Protein AF-A0A3D0QBK8-F1 (afdb_monomer_lite)

Foldseek 3Di:
DDPPPPPCPPPPVPPPPPPPVPCPPPPVPVLVPDQFDDDPPQAQDTPSPNRPRDDRDPPPPPPD

Structure (mmCIF, N/CA/C/O backbone):
data_AF-A0A3D0QBK8-F1
#
_entry.id   AF-A0A3D0QBK8-F1
#
loop_
_atom_site.group_PDB
_atom_site.id
_atom_site.type_symbol
_atom_site.label_atom_id
_atom_site.label_alt_id
_atom_site.label_comp_id
_atom_site.label_asym_id
_atom_site.label_entity_id
_atom_site.label_seq_id
_atom_site.pdbx_PDB_ins_code
_atom_site.Cartn_x
_atom_site.Cartn_y
_atom_site.Cartn_z
_atom_site.occupancy
_atom_site.B_iso_or_equiv
_atom_site.auth_seq_id
_atom_site.auth_comp_id
_atom_site.auth_asym_id
_atom_site.auth_atom_id
_atom_site.pdbx_PDB_model_num
ATOM 1 N N . MET A 1 1 ? 27.630 28.731 -69.439 1.00 49.56 1 MET A N 1
ATOM 2 C CA . MET A 1 1 ? 27.780 28.861 -67.974 1.00 49.56 1 MET A CA 1
ATOM 3 C C . MET A 1 1 ? 26.552 28.273 -67.310 1.00 49.56 1 MET A C 1
ATOM 5 O O . MET A 1 1 ? 25.477 28.834 -67.446 1.00 49.56 1 MET A O 1
ATOM 9 N N . ASN A 1 2 ? 26.709 27.130 -66.652 1.00 36.91 2 ASN A N 1
ATOM 10 C CA . ASN A 1 2 ? 25.792 26.603 -65.641 1.00 36.91 2 ASN A CA 1
ATOM 11 C C . ASN A 1 2 ? 26.499 25.430 -64.957 1.00 36.91 2 ASN A C 1
ATOM 13 O O . ASN A 1 2 ? 26.356 24.268 -65.334 1.00 36.91 2 ASN A O 1
ATOM 17 N N . THR A 1 3 ? 27.326 25.756 -63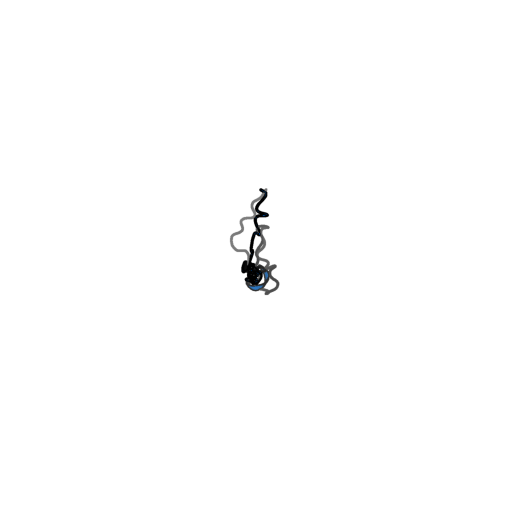.967 1.00 41.91 3 THR A N 1
ATOM 18 C CA . THR A 1 3 ? 27.927 24.760 -63.083 1.00 41.91 3 THR A CA 1
ATOM 19 C C . THR A 1 3 ? 26.788 24.022 -62.390 1.00 41.91 3 THR A C 1
ATOM 21 O O . THR A 1 3 ? 26.131 24.567 -61.506 1.00 41.91 3 THR A O 1
ATOM 24 N N . LYS A 1 4 ? 26.507 22.791 -62.827 1.00 52.25 4 LYS A N 1
ATOM 25 C CA . LYS A 1 4 ? 25.612 21.886 -62.108 1.00 52.25 4 LYS A CA 1
ATOM 26 C C . LYS A 1 4 ? 26.285 21.601 -60.770 1.00 52.25 4 LYS A C 1
ATOM 28 O O . LYS A 1 4 ? 27.247 20.840 -60.729 1.00 52.25 4 LYS A O 1
ATOM 33 N N . VAL A 1 5 ? 25.815 22.258 -59.710 1.00 48.56 5 VAL A N 1
ATOM 34 C CA . VAL A 1 5 ? 26.202 21.966 -58.328 1.00 48.56 5 VAL A CA 1
ATOM 35 C C . VAL A 1 5 ? 25.913 20.490 -58.101 1.00 48.56 5 VAL A C 1
ATOM 37 O O . VAL A 1 5 ? 24.765 20.070 -57.975 1.00 48.56 5 VAL A O 1
ATOM 40 N N . ARG A 1 6 ? 26.964 19.674 -58.134 1.00 55.28 6 ARG A N 1
ATOM 41 C CA . ARG A 1 6 ? 26.883 18.304 -57.663 1.00 55.28 6 ARG A CA 1
ATOM 42 C C . ARG A 1 6 ? 27.026 18.388 -56.162 1.00 55.28 6 ARG A C 1
ATOM 44 O O . ARG A 1 6 ? 28.133 18.509 -55.649 1.00 55.28 6 ARG A O 1
ATOM 51 N N . LEU A 1 7 ? 25.885 18.381 -55.480 1.00 40.22 7 LEU A N 1
ATOM 52 C CA . LEU A 1 7 ? 25.833 18.067 -54.067 1.00 40.22 7 LEU A CA 1
ATOM 53 C C . LEU A 1 7 ? 26.341 16.626 -53.942 1.00 40.22 7 LEU A C 1
ATOM 55 O O . LEU A 1 7 ? 25.587 15.671 -54.119 1.00 40.22 7 LEU A O 1
ATOM 59 N N . ILE A 1 8 ? 27.649 16.467 -53.741 1.00 52.19 8 ILE A N 1
ATOM 60 C CA . ILE A 1 8 ? 28.232 15.204 -53.309 1.00 52.19 8 ILE A CA 1
ATOM 61 C C . ILE A 1 8 ? 27.811 15.075 -51.847 1.00 52.19 8 ILE A C 1
ATOM 63 O O . ILE A 1 8 ? 28.583 15.353 -50.935 1.00 52.19 8 ILE A O 1
ATOM 67 N N . VAL A 1 9 ? 26.555 14.681 -51.617 1.00 49.56 9 VAL A N 1
ATOM 68 C CA . VAL A 1 9 ? 26.237 13.916 -50.415 1.00 49.56 9 VAL A CA 1
ATOM 69 C C . VAL A 1 9 ? 26.931 12.587 -50.657 1.00 49.56 9 VAL A C 1
ATOM 71 O O . VAL A 1 9 ? 26.360 11.656 -51.220 1.00 49.56 9 VAL A O 1
ATOM 74 N N . ALA A 1 10 ? 28.235 12.562 -50.370 1.00 48.09 10 ALA A N 1
ATOM 75 C CA . ALA A 1 10 ? 28.963 11.327 -50.222 1.00 48.09 10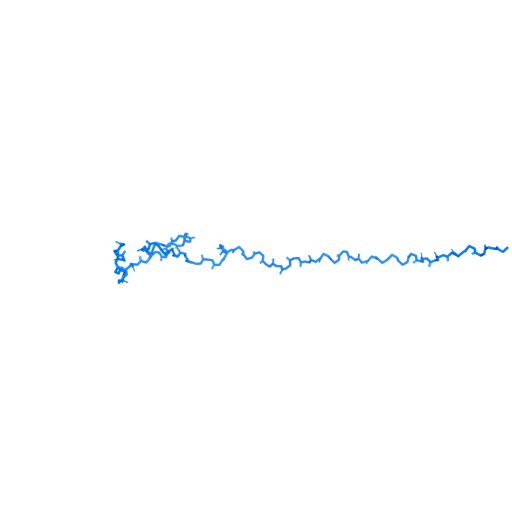 ALA A CA 1
ATOM 76 C C . ALA A 1 10 ? 28.135 10.530 -49.228 1.00 48.09 10 ALA A C 1
ATOM 78 O O . ALA A 1 10 ? 27.869 10.995 -48.120 1.00 48.09 10 ALA A O 1
ATOM 79 N N . SER A 1 11 ? 27.660 9.388 -49.692 1.00 56.25 11 SER A N 1
ATOM 80 C CA . SER A 1 11 ? 26.980 8.348 -48.951 1.00 56.25 11 SER A CA 1
ATOM 81 C C . SER A 1 11 ? 27.913 7.796 -47.871 1.00 56.25 11 SER A C 1
ATOM 83 O O . SER A 1 11 ? 28.279 6.627 -47.858 1.00 56.25 11 SER A O 1
ATOM 85 N N . VAL A 1 12 ? 28.288 8.646 -46.916 1.00 46.97 12 VAL A N 1
ATOM 86 C CA . VAL A 1 12 ? 28.400 8.218 -45.537 1.00 46.97 12 VAL A CA 1
ATOM 87 C C . VAL A 1 12 ? 26.978 7.809 -45.210 1.00 46.97 12 VAL A C 1
ATOM 89 O O . VAL A 1 12 ? 26.113 8.652 -44.978 1.00 46.97 12 VAL A O 1
ATOM 92 N N . ALA A 1 13 ? 26.704 6.512 -45.340 1.00 55.06 13 ALA A N 1
ATOM 93 C CA . ALA A 1 13 ? 25.521 5.933 -44.755 1.00 55.06 13 ALA A CA 1
ATOM 94 C C . ALA A 1 13 ? 25.629 6.262 -43.269 1.00 55.06 13 ALA A C 1
ATOM 96 O O . ALA A 1 13 ? 26.376 5.625 -42.529 1.00 55.06 13 ALA A O 1
ATOM 97 N N . LEU A 1 14 ? 24.954 7.330 -42.854 1.00 51.22 14 LEU A N 1
ATOM 98 C CA . LEU A 1 14 ? 24.688 7.580 -41.460 1.00 51.22 14 LEU A CA 1
ATOM 99 C C . LEU A 1 14 ? 23.658 6.514 -41.095 1.00 51.22 14 LEU A C 1
ATOM 101 O O . LEU A 1 14 ? 22.458 6.766 -41.069 1.00 51.22 14 LEU A O 1
ATOM 105 N N . THR A 1 15 ? 24.120 5.280 -40.895 1.00 54.03 15 THR A N 1
ATOM 106 C CA . THR A 1 15 ? 23.400 4.304 -40.092 1.00 54.03 15 THR A CA 1
ATOM 107 C C . THR A 1 15 ? 23.448 4.846 -38.676 1.00 54.03 15 THR A C 1
ATOM 109 O O . THR A 1 15 ? 24.232 4.397 -37.846 1.00 54.03 15 THR A O 1
ATOM 112 N N . ILE A 1 16 ? 22.644 5.880 -38.425 1.00 62.53 16 ILE A N 1
ATOM 113 C CA . ILE A 1 16 ? 22.037 6.032 -37.119 1.00 62.53 16 ILE A CA 1
ATOM 114 C C . ILE A 1 16 ? 21.291 4.709 -36.949 1.00 62.53 16 ILE A C 1
ATOM 116 O O . ILE A 1 16 ? 20.362 4.465 -37.729 1.00 62.53 16 ILE A O 1
ATOM 120 N N . PRO A 1 17 ? 21.695 3.809 -36.025 1.00 63.72 17 PRO A N 1
ATOM 121 C CA . PRO A 1 17 ? 20.703 2.879 -35.520 1.00 63.72 17 PRO A CA 1
ATOM 122 C C . PRO A 1 17 ? 19.534 3.779 -35.142 1.00 63.72 17 PRO A C 1
ATOM 124 O O . PRO A 1 17 ? 19.761 4.878 -34.616 1.00 63.72 17 PRO A O 1
ATOM 127 N N . SER A 1 18 ? 18.309 3.393 -35.489 1.00 63.88 18 SER A N 1
ATOM 128 C CA . SER A 1 18 ? 17.182 3.932 -34.750 1.00 63.88 18 SER A CA 1
ATOM 129 C C . SER A 1 18 ? 17.628 3.845 -33.296 1.00 63.88 18 SER A C 1
ATOM 131 O O . SER A 1 18 ? 17.908 2.752 -32.800 1.00 63.88 18 SER A O 1
ATOM 133 N N . CYS A 1 19 ? 17.892 4.992 -32.656 1.00 43.41 19 CYS A N 1
ATOM 134 C CA . CYS A 1 19 ? 17.861 4.982 -31.219 1.00 43.41 19 CYS A CA 1
ATOM 135 C C . CYS A 1 19 ? 16.396 4.677 -30.998 1.00 43.41 19 CYS A C 1
ATOM 137 O O . CYS A 1 19 ? 15.521 5.531 -31.127 1.00 43.41 19 CYS A O 1
ATOM 139 N N . ASP A 1 20 ? 16.119 3.387 -30.859 1.00 57.69 20 ASP A N 1
ATOM 140 C CA . ASP A 1 20 ? 14.942 2.944 -30.180 1.00 57.69 20 ASP A CA 1
ATOM 141 C C . ASP A 1 20 ? 15.065 3.727 -28.879 1.00 57.69 20 ASP A C 1
ATOM 143 O O . ASP A 1 20 ? 15.987 3.506 -28.085 1.00 57.69 20 ASP A O 1
ATOM 147 N N . MET A 1 21 ? 14.275 4.799 -28.760 1.00 63.72 21 MET A N 1
ATOM 148 C CA . MET A 1 21 ? 14.012 5.386 -27.466 1.00 63.72 21 MET A CA 1
ATOM 149 C C . MET A 1 21 ? 13.425 4.209 -26.722 1.00 63.72 21 MET A C 1
ATOM 151 O O . MET A 1 21 ? 12.277 3.836 -26.955 1.00 63.72 21 MET A O 1
ATOM 155 N N . TYR A 1 22 ? 14.288 3.536 -25.966 1.00 56.94 22 TYR A N 1
ATOM 156 C CA . TYR A 1 22 ? 13.889 2.510 -25.046 1.00 56.94 22 TYR A CA 1
ATOM 157 C C . TYR A 1 22 ? 12.918 3.253 -24.153 1.00 56.94 22 TYR A C 1
ATOM 159 O O . TYR A 1 22 ? 13.311 4.177 -23.435 1.00 56.94 22 TYR A O 1
ATOM 167 N N . ASP A 1 23 ? 11.637 2.954 -24.326 1.00 60.22 23 ASP A N 1
ATOM 168 C CA . ASP A 1 23 ? 10.615 3.365 -23.393 1.00 60.22 23 ASP A CA 1
ATOM 169 C C . ASP A 1 23 ? 10.890 2.558 -22.124 1.00 60.22 23 ASP A C 1
ATOM 171 O O . ASP A 1 23 ? 10.240 1.567 -21.821 1.00 60.22 23 ASP A O 1
ATOM 175 N N . ASP A 1 24 ? 11.958 2.954 -21.429 1.00 67.75 24 ASP A N 1
ATOM 176 C CA . ASP A 1 24 ? 12.294 2.546 -20.076 1.00 67.75 24 ASP A CA 1
ATOM 177 C C . ASP A 1 24 ? 11.418 3.342 -19.110 1.00 67.75 24 ASP A C 1
ATOM 179 O O . ASP A 1 24 ? 11.856 3.750 -18.037 1.00 67.75 24 ASP A O 1
ATOM 183 N N . THR A 1 25 ? 10.176 3.648 -19.499 1.00 67.00 25 THR A N 1
ATOM 184 C CA . THR A 1 25 ? 9.154 3.805 -18.489 1.00 67.00 25 THR A CA 1
ATOM 185 C C . THR A 1 25 ? 8.852 2.379 -18.052 1.00 67.00 25 THR A C 1
ATOM 187 O O . THR A 1 25 ? 8.229 1.623 -18.802 1.00 67.00 25 THR A O 1
ATOM 190 N N . PRO A 1 26 ? 9.339 1.927 -16.879 1.00 67.69 26 PRO A N 1
ATOM 191 C CA . PRO A 1 26 ? 8.815 0.705 -16.323 1.00 67.69 26 PRO A CA 1
ATOM 192 C C . PRO A 1 26 ? 7.310 0.929 -16.223 1.00 67.69 26 PRO A C 1
ATOM 194 O O . PRO A 1 26 ? 6.831 1.745 -15.433 1.00 67.69 26 PRO A O 1
ATOM 197 N N . ASN A 1 27 ? 6.567 0.227 -17.075 1.00 69.75 27 ASN A N 1
ATOM 198 C CA . ASN A 1 27 ? 5.194 -0.148 -16.819 1.00 69.75 27 ASN A CA 1
ATOM 199 C C . ASN A 1 27 ? 5.237 -0.934 -15.508 1.00 69.75 27 ASN A C 1
ATOM 201 O O . ASN A 1 27 ? 5.342 -2.159 -15.497 1.00 69.75 27 ASN A O 1
ATOM 205 N N . ALA A 1 28 ? 5.273 -0.201 -14.399 1.00 75.56 28 ALA A N 1
ATOM 206 C CA . ALA A 1 28 ? 5.091 -0.746 -13.082 1.00 75.56 28 ALA A CA 1
ATOM 207 C C . ALA A 1 28 ? 3.626 -1.154 -13.041 1.00 75.56 28 ALA A C 1
ATOM 209 O O . ALA A 1 28 ? 2.742 -0.347 -12.739 1.00 75.56 28 ALA A O 1
ATOM 210 N N . ASN A 1 29 ? 3.368 -2.402 -13.422 1.00 83.06 29 ASN A N 1
ATOM 211 C CA . ASN A 1 29 ? 2.093 -3.010 -13.147 1.00 83.06 29 ASN A CA 1
ATOM 212 C C . ASN A 1 29 ? 1.932 -2.948 -11.634 1.00 83.06 29 ASN A C 1
ATOM 214 O O . ASN A 1 29 ? 2.718 -3.531 -10.890 1.00 83.06 29 ASN A O 1
ATOM 218 N N . LEU A 1 30 ? 0.937 -2.188 -11.182 1.00 79.75 30 LEU A N 1
ATOM 219 C CA . LEU A 1 30 ? 0.696 -1.993 -9.760 1.00 79.75 30 LEU A CA 1
ATOM 220 C C . LEU A 1 30 ? 0.540 -3.342 -9.047 1.00 79.75 30 LEU A C 1
ATOM 222 O O . LEU A 1 30 ? 0.957 -3.453 -7.903 1.00 79.75 30 LEU A O 1
ATOM 226 N N . GLY A 1 31 ? 0.028 -4.369 -9.736 1.00 83.00 31 GLY A N 1
ATOM 227 C CA . GLY A 1 31 ? -0.090 -5.726 -9.207 1.00 83.00 31 GLY A CA 1
ATOM 228 C C . GLY A 1 31 ? 1.239 -6.390 -8.839 1.00 83.00 31 GLY A C 1
ATOM 229 O O . GLY A 1 31 ? 1.250 -7.201 -7.921 1.00 83.00 31 GLY A O 1
ATOM 230 N N . ASP A 1 32 ? 2.354 -6.023 -9.474 1.00 85.44 32 ASP A N 1
ATOM 231 C CA . ASP A 1 32 ? 3.648 -6.690 -9.262 1.00 85.44 32 ASP A CA 1
ATOM 232 C C . ASP A 1 32 ? 4.284 -6.344 -7.901 1.00 85.44 32 ASP A C 1
ATOM 234 O O . ASP A 1 32 ? 5.194 -7.038 -7.452 1.00 85.44 32 ASP A O 1
ATOM 238 N N . GLY A 1 33 ? 3.817 -5.282 -7.234 1.00 88.31 33 GLY A N 1
ATOM 239 C CA . GLY A 1 33 ? 4.280 -4.872 -5.900 1.00 88.31 33 GLY A CA 1
ATOM 240 C C . GLY A 1 33 ? 3.159 -4.596 -4.896 1.00 88.31 33 GLY A C 1
ATOM 241 O O . GLY A 1 33 ? 3.414 -4.026 -3.833 1.00 88.31 33 GLY A O 1
ATOM 242 N N . LEU A 1 34 ? 1.910 -4.935 -5.231 1.00 92.19 34 LEU A N 1
ATOM 243 C CA . LEU A 1 34 ? 0.751 -4.676 -4.379 1.00 92.19 34 LEU A CA 1
ATOM 244 C C . LEU A 1 34 ? 0.556 -5.804 -3.362 1.00 92.19 34 LEU A C 1
ATOM 246 O O . LEU A 1 34 ? -0.132 -6.781 -3.628 1.00 92.19 34 LEU A O 1
ATOM 250 N N . GLU A 1 35 ? 1.099 -5.621 -2.163 1.00 93.38 35 GLU A N 1
ATOM 251 C CA . GLU A 1 35 ? 0.974 -6.591 -1.060 1.00 93.38 35 GLU A CA 1
ATOM 252 C C . GLU A 1 35 ? -0.367 -6.512 -0.310 1.00 93.38 35 GLU A C 1
ATOM 254 O O . GLU A 1 35 ? -0.786 -7.468 0.343 1.00 93.38 35 GLU A O 1
ATOM 259 N N . ALA A 1 36 ? -1.042 -5.359 -0.355 1.00 93.94 36 ALA A N 1
ATOM 260 C CA . ALA A 1 36 ? -2.328 -5.159 0.306 1.00 93.94 36 ALA A CA 1
ATOM 261 C C . ALA A 1 36 ? -3.138 -4.044 -0.363 1.00 93.94 36 ALA A C 1
ATOM 263 O O . ALA A 1 36 ? -2.590 -3.009 -0.748 1.00 93.94 36 ALA A O 1
ATOM 264 N N . TYR A 1 37 ? -4.457 -4.230 -0.449 1.00 94.19 37 TYR A N 1
ATOM 265 C CA . TYR A 1 37 ? -5.380 -3.228 -0.982 1.00 94.19 37 TYR A CA 1
ATOM 266 C C . TYR A 1 37 ? -6.646 -3.139 -0.127 1.00 94.19 37 TYR A C 1
ATOM 268 O O . TYR A 1 37 ? -7.502 -4.019 -0.185 1.00 94.19 37 TYR A O 1
ATOM 276 N N . TYR A 1 38 ? -6.762 -2.051 0.643 1.00 93.31 38 TYR A N 1
ATOM 277 C CA . TYR A 1 38 ? -7.920 -1.751 1.490 1.00 93.31 38 TYR A CA 1
ATOM 278 C C . TYR A 1 38 ? -8.693 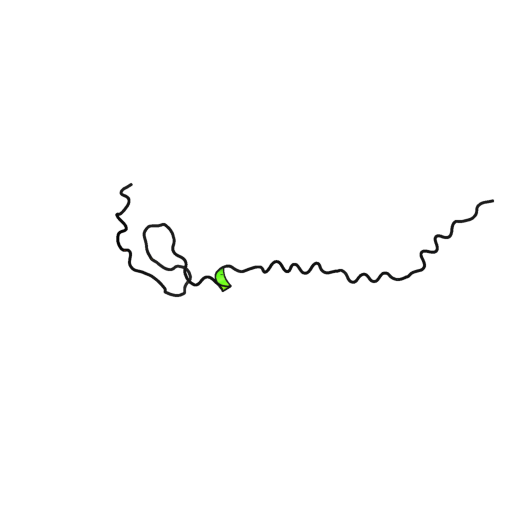-0.562 0.930 1.00 93.31 38 TYR A C 1
ATOM 280 O O . TYR A 1 38 ? -8.141 0.526 0.750 1.00 93.31 38 TYR A O 1
ATOM 288 N N . GLN A 1 39 ? -9.980 -0.762 0.671 1.00 90.88 39 GLN A N 1
ATOM 289 C CA . GLN A 1 39 ? -10.865 0.309 0.230 1.00 90.88 39 GLN A CA 1
ATOM 290 C C . GLN A 1 39 ? -11.362 1.136 1.420 1.00 90.88 39 GLN A C 1
ATOM 292 O O . GLN A 1 39 ? -11.470 0.655 2.543 1.00 90.88 39 GLN A O 1
ATOM 297 N N . PHE A 1 40 ? -11.744 2.386 1.169 1.00 88.12 40 PHE A N 1
ATOM 298 C CA . PHE A 1 40 ? -12.365 3.245 2.183 1.00 88.12 40 PHE A CA 1
ATOM 299 C C . PHE A 1 40 ? -13.890 3.088 2.202 1.00 88.12 40 PHE A C 1
ATOM 301 O O . PHE A 1 40 ? -14.632 4.058 2.064 1.00 88.12 40 PHE A O 1
ATOM 308 N N . ASN A 1 41 ? -14.362 1.850 2.339 1.00 88.56 41 ASN A N 1
ATOM 309 C CA . ASN A 1 41 ? -15.786 1.503 2.428 1.00 88.56 41 ASN A CA 1
ATOM 310 C C . ASN A 1 41 ? -16.224 1.112 3.858 1.00 88.56 41 ASN A C 1
ATOM 312 O O . ASN A 1 41 ? -17.396 0.809 4.068 1.00 88.56 41 ASN A O 1
ATOM 316 N N . GLY A 1 42 ? -15.304 1.137 4.829 1.00 87.44 42 GLY A N 1
ATOM 317 C CA . GLY A 1 42 ? -15.571 0.801 6.231 1.00 87.44 42 GLY A CA 1
ATOM 318 C C . GLY A 1 42 ? -15.314 -0.662 6.604 1.00 87.44 42 GLY A C 1
ATOM 319 O O . GLY A 1 42 ? -15.539 -1.022 7.758 1.00 87.44 42 GLY A O 1
ATOM 320 N N . ASP A 1 43 ? -14.827 -1.490 5.676 1.00 89.44 43 ASP A N 1
ATOM 321 C CA . ASP A 1 43 ? -14.297 -2.819 5.979 1.00 89.44 43 ASP A CA 1
ATOM 322 C C . ASP A 1 43 ? -12.757 -2.821 6.050 1.00 89.44 43 ASP A C 1
ATOM 324 O O . ASP A 1 43 ? -12.085 -1.844 5.718 1.00 89.44 43 ASP A O 1
ATOM 328 N N . ALA A 1 44 ? -12.197 -3.919 6.557 1.00 93.38 44 ALA A N 1
ATOM 329 C CA . ALA A 1 44 ? -10.759 -4.185 6.558 1.00 93.38 44 ALA A CA 1
ATOM 330 C C . ALA A 1 44 ? -10.435 -5.397 5.669 1.00 93.38 44 ALA A C 1
ATOM 332 O O . ALA A 1 44 ? -9.555 -6.198 5.995 1.00 93.38 44 ALA A O 1
ATOM 333 N N . THR A 1 45 ? -11.184 -5.584 4.578 1.00 95.44 45 THR A N 1
ATOM 334 C CA . THR A 1 45 ? -10.973 -6.700 3.654 1.00 95.44 45 THR A CA 1
ATOM 335 C C . THR A 1 45 ? -9.855 -6.362 2.673 1.00 95.44 45 THR A C 1
ATOM 337 O O . THR A 1 45 ? -9.903 -5.352 1.976 1.00 95.44 45 THR A O 1
ATOM 340 N N . ASP A 1 46 ? -8.844 -7.228 2.611 1.00 95.56 46 ASP A N 1
ATOM 341 C CA . ASP A 1 46 ? -7.768 -7.118 1.628 1.00 95.56 46 ASP A CA 1
ATOM 342 C C . ASP A 1 46 ? -8.234 -7.659 0.270 1.00 95.56 46 ASP A C 1
ATOM 344 O O . ASP A 1 46 ? -8.526 -8.847 0.123 1.00 95.56 46 ASP A O 1
ATOM 348 N N . LEU A 1 47 ? -8.275 -6.780 -0.730 1.00 94.94 47 LEU A N 1
ATOM 349 C CA . LEU A 1 47 ? -8.652 -7.105 -2.105 1.00 94.94 47 LEU A CA 1
ATOM 350 C C . LEU A 1 47 ? -7.454 -7.230 -3.051 1.00 94.94 47 LEU A C 1
ATOM 352 O O . LEU A 1 47 ? -7.643 -7.311 -4.263 1.00 94.94 47 LEU A O 1
ATOM 356 N N . SER A 1 48 ? -6.229 -7.273 -2.521 1.00 93.94 48 SER A N 1
ATOM 357 C CA . SER A 1 48 ? -5.041 -7.578 -3.329 1.00 93.94 48 SER A CA 1
ATOM 358 C C . SER A 1 48 ? -4.991 -9.046 -3.768 1.00 93.94 48 SER A C 1
ATOM 360 O O . SER A 1 48 ? -4.326 -9.372 -4.745 1.00 93.94 48 SER A O 1
ATOM 362 N N . GLY A 1 49 ? -5.707 -9.929 -3.061 1.00 92.38 49 GLY A N 1
ATOM 363 C CA . GLY A 1 49 ? -5.661 -11.378 -3.269 1.00 92.38 49 GLY A CA 1
ATOM 364 C C . GLY A 1 49 ? -4.627 -12.109 -2.405 1.00 92.38 49 GLY A C 1
ATOM 365 O O . GLY A 1 49 ? -4.545 -13.331 -2.492 1.00 92.38 49 GLY A O 1
ATOM 366 N N . HIS A 1 50 ? -3.892 -11.403 -1.538 1.00 94.00 50 HIS A N 1
ATOM 367 C CA . HIS A 1 50 ? -2.864 -11.992 -0.666 1.00 94.00 50 HIS A CA 1
ATOM 368 C C . HIS A 1 50 ? -3.392 -12.458 0.699 1.00 94.00 50 HIS A C 1
ATOM 370 O O . HIS A 1 50 ? -2.679 -13.113 1.457 1.00 94.00 50 HIS A O 1
ATOM 376 N N . GLY A 1 51 ? -4.666 -12.195 1.005 1.00 95.25 51 GLY A N 1
ATOM 377 C CA . GLY A 1 51 ? -5.326 -12.735 2.194 1.00 95.25 51 GLY A CA 1
ATOM 378 C C . GLY A 1 51 ? -4.953 -12.009 3.485 1.00 95.25 51 GLY A C 1
ATOM 379 O O . GLY A 1 51 ? -5.149 -12.554 4.569 1.00 95.25 51 GLY A O 1
ATOM 380 N N . HIS A 1 52 ? -4.475 -10.769 3.395 1.00 95.62 52 HIS A N 1
ATOM 381 C CA . HIS A 1 52 ? -4.058 -9.971 4.547 1.00 95.62 52 HIS A CA 1
ATOM 382 C C . HIS A 1 52 ? -5.225 -9.289 5.286 1.00 95.62 52 HIS A C 1
ATOM 384 O O . HIS A 1 52 ? -5.007 -8.311 5.985 1.00 95.62 52 HIS A O 1
ATOM 390 N N . SER A 1 53 ? -6.462 -9.792 5.173 1.00 96.00 53 SER A N 1
ATOM 391 C CA . SER A 1 53 ? -7.645 -9.146 5.769 1.00 96.00 53 SER A CA 1
ATOM 392 C C . SER A 1 53 ? -7.493 -8.919 7.278 1.00 96.00 53 SER A C 1
ATOM 394 O O . SER A 1 53 ? -7.088 -9.812 8.023 1.00 96.00 53 SER A O 1
ATOM 396 N N . GLY A 1 54 ? -7.843 -7.713 7.723 1.00 92.19 54 GLY A N 1
ATOM 397 C CA . GLY A 1 54 ? -7.698 -7.265 9.104 1.00 92.19 54 GLY A CA 1
ATOM 398 C C . GLY A 1 54 ? -9.004 -7.265 9.901 1.00 92.19 54 GLY A C 1
ATOM 399 O O . GLY A 1 54 ? -10.070 -7.651 9.422 1.00 92.19 54 GLY A O 1
ATOM 400 N N . MET A 1 55 ? -8.916 -6.784 11.143 1.00 92.38 55 MET A N 1
ATOM 401 C CA . MET A 1 55 ? 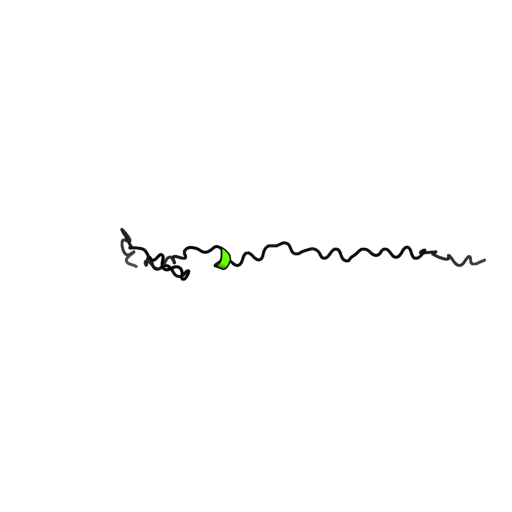-10.063 -6.510 12.012 1.00 92.38 55 MET A CA 1
ATOM 402 C C . MET A 1 55 ? -10.286 -5.001 12.101 1.00 92.38 55 MET A C 1
ATOM 404 O O . MET A 1 55 ? -9.356 -4.244 12.374 1.00 92.38 55 MET A O 1
ATOM 408 N N . VAL A 1 56 ? -11.5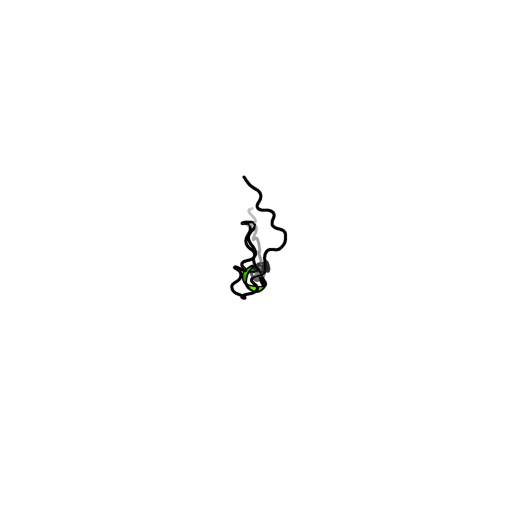28 -4.565 11.917 1.00 89.94 56 VAL A N 1
ATOM 409 C CA . VAL A 1 56 ? -11.903 -3.157 12.065 1.00 89.94 56 VAL A CA 1
ATOM 410 C C . VAL A 1 56 ? -11.978 -2.809 13.559 1.00 89.94 56 VAL A C 1
ATOM 412 O O . VAL A 1 56 ? -12.809 -3.357 14.281 1.00 89.94 56 VAL A O 1
ATOM 415 N N . ILE A 1 57 ? -11.123 -1.896 14.034 1.00 87.88 57 ILE A N 1
ATOM 416 C CA . ILE A 1 57 ? -11.137 -1.385 15.416 1.00 87.88 57 ILE A CA 1
ATOM 417 C C . ILE A 1 57 ? -11.394 0.118 15.377 1.00 87.88 57 ILE A C 1
ATOM 419 O O . ILE A 1 57 ? -10.666 0.852 14.716 1.00 87.88 57 ILE A O 1
ATOM 423 N N . GLY A 1 58 ? -12.409 0.585 16.104 1.00 78.56 58 GLY A N 1
ATOM 424 C CA . GLY A 1 58 ? -12.677 2.018 16.232 1.00 78.56 58 GLY A CA 1
ATOM 425 C C . GLY A 1 58 ? -13.230 2.682 14.970 1.00 78.56 58 GLY A C 1
ATOM 426 O O . GLY A 1 58 ? -13.261 3.909 14.917 1.00 78.56 58 GLY A O 1
ATOM 427 N N . ALA A 1 59 ? -13.696 1.910 13.979 1.00 68.44 59 ALA A N 1
ATOM 428 C CA . ALA A 1 59 ? -14.621 2.451 12.990 1.00 68.44 59 ALA A CA 1
ATOM 429 C C . ALA A 1 59 ? -15.941 2.731 13.707 1.00 68.44 59 ALA A C 1
ATOM 431 O O . ALA A 1 59 ? -16.845 1.896 13.758 1.00 68.44 59 ALA A O 1
ATOM 432 N N . ASP A 1 60 ? -16.009 3.909 14.319 1.00 62.66 60 ASP A N 1
ATOM 433 C CA . ASP A 1 60 ? -17.280 4.522 14.634 1.00 62.66 60 ASP A CA 1
ATOM 434 C C . ASP A 1 60 ? -17.983 4.638 13.287 1.00 62.66 60 ASP A C 1
ATOM 436 O O . ASP A 1 60 ? -17.477 5.286 12.364 1.00 62.66 60 ASP A O 1
ATOM 440 N N . SER A 1 61 ? -19.051 3.862 13.108 1.00 61.69 61 SER A N 1
ATOM 441 C CA . SER A 1 61 ? -19.813 3.889 11.870 1.00 61.69 61 SER A CA 1
ATOM 442 C C . SER A 1 61 ? -20.210 5.340 11.689 1.00 61.69 61 SER A C 1
ATOM 444 O O . SER A 1 61 ? -20.983 5.843 12.500 1.00 61.69 61 SER A O 1
ATOM 446 N N . ALA A 1 62 ? -19.638 6.036 10.704 1.00 60.09 62 ALA A N 1
ATOM 447 C CA . ALA A 1 62 ? -20.063 7.383 10.380 1.00 60.09 62 ALA A CA 1
ATOM 448 C C . ALA A 1 62 ? -21.529 7.255 9.963 1.00 60.09 62 ALA A C 1
ATOM 450 O O . ALA A 1 62 ? -21.840 6.897 8.826 1.00 60.09 62 ALA A O 1
ATOM 451 N N . SER A 1 63 ? -22.426 7.416 10.937 1.00 54.66 63 SER A N 1
ATOM 452 C CA . SER A 1 63 ? -23.858 7.438 10.736 1.00 54.66 63 SER A CA 1
ATOM 453 C C . SER A 1 63 ? -24.092 8.583 9.771 1.00 54.66 63 SER A C 1
ATOM 455 O O . SER A 1 63 ? -23.822 9.739 10.103 1.00 54.66 63 SER A O 1
ATOM 457 N N . LYS A 1 64 ? -24.464 8.224 8.550 1.00 59.09 64 LYS A N 1
ATOM 458 C CA . LYS A 1 64 ? -24.809 9.165 7.499 1.00 59.09 64 LYS A CA 1
ATOM 459 C C . LYS A 1 64 ? -25.964 10.062 7.931 1.00 59.09 64 LYS A C 1
ATOM 461 O O . LYS A 1 64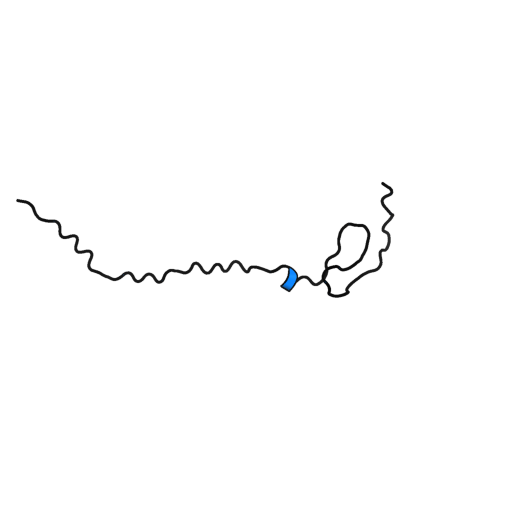 ? -26.902 9.528 8.565 1.00 59.09 64 LYS A O 1
#

Radius of gyration: 31.15 Å; chains: 1; bounding box: 54×42×84 Å

Sequence (64 aa):
MNTKVRLIVASVALTIPSCDMYDDTPNANLGDGLEAYYQFNGDATDLSGHGHSGMVIGADSASK

Secondary structure (DSSP, 8-state):
-----------------------------GGGG------SSS-----SSS-------S------

pLDDT: mean 72.55, std 18.48, range [36.91, 96.0]